Protein AF-A0A316HMF6-F1 (afdb_monomer)

Foldseek 3Di:
DDPDDDDDDDDDPPVDPVVLVCCQLPQLVVLVLVLCVVLLFAEEDEDELCSLVVRLVVVVSNLVSVHAYAYQDPNVQVSNCVSNVDGHQEHDYPDPDDPPHPYYLVPFLDDDDDDRSSPCSPPVNSVVSSVVSNVQSPPPLHDRHYSVVRSVCVVVVPDDRPCSPPDD

Solvent-accessible surface area (backbone atoms only — not comparable to full-atom values): 10213 Å² total; per-residue (Å²): 134,84,78,82,82,84,86,84,84,89,82,84,79,80,81,50,75,61,59,53,57,52,39,15,77,75,50,9,38,58,51,47,48,52,43,29,60,79,53,73,54,49,48,61,45,70,34,43,34,66,53,52,71,75,39,51,67,55,53,54,56,34,59,79,56,69,38,45,58,20,23,36,42,80,68,10,36,64,39,43,21,73,73,72,73,49,66,45,49,38,27,58,45,94,63,81,77,55,94,86,46,76,44,49,63,89,74,50,98,67,87,85,84,87,82,56,33,51,65,45,28,35,82,92,33,37,65,57,47,38,55,50,48,49,50,53,68,66,38,89,89,53,87,87,65,36,64,68,60,50,52,51,35,65,73,66,73,47,79,75,79,86,52,94,71,72,82,128

Structure (mmCIF, N/CA/C/O backbone):
data_AF-A0A316HMF6-F1
#
_entry.id   AF-A0A316HMF6-F1
#
loop_
_atom_site.group_PDB
_atom_site.id
_atom_site.type_symbol
_atom_site.label_atom_id
_atom_site.label_alt_id
_atom_site.label_comp_id
_atom_site.label_asym_id
_atom_site.label_entity_id
_atom_site.label_seq_id
_atom_site.pdbx_PDB_ins_code
_atom_site.Cartn_x
_atom_site.Cartn_y
_atom_site.Cartn_z
_atom_site.occupancy
_atom_site.B_iso_or_equiv
_atom_site.auth_seq_id
_atom_site.auth_comp_id
_atom_site.auth_asym_id
_atom_site.auth_atom_id
_atom_site.pdbx_PDB_model_num
ATOM 1 N N . MET A 1 1 ? 45.214 -13.447 -46.664 1.00 51.44 1 MET A N 1
ATOM 2 C CA . MET A 1 1 ? 44.636 -12.367 -45.834 1.00 51.44 1 MET A CA 1
ATOM 3 C C . MET A 1 1 ? 43.721 -12.997 -44.796 1.00 51.44 1 MET A C 1
ATOM 5 O O . MET A 1 1 ? 42.569 -13.293 -45.087 1.00 51.44 1 MET A O 1
ATOM 9 N N . THR A 1 2 ? 44.258 -13.304 -43.620 1.00 53.94 2 THR A N 1
ATOM 10 C CA . THR A 1 2 ? 43.492 -13.775 -42.459 1.00 53.94 2 THR A CA 1
ATOM 11 C C . THR A 1 2 ? 42.699 -12.596 -41.906 1.00 53.94 2 THR A C 1
ATOM 13 O O . THR A 1 2 ? 43.292 -11.612 -41.483 1.00 53.94 2 THR A O 1
ATOM 16 N N . ARG A 1 3 ? 41.364 -12.649 -41.979 1.00 61.75 3 ARG A N 1
ATOM 17 C CA . ARG A 1 3 ? 40.508 -11.639 -41.341 1.00 61.75 3 ARG A CA 1
ATOM 18 C C . ARG A 1 3 ? 40.719 -11.713 -39.829 1.00 61.75 3 ARG A C 1
ATOM 20 O O . ARG A 1 3 ? 40.496 -12.779 -39.252 1.00 61.75 3 ARG A O 1
ATOM 27 N N . ASP A 1 4 ? 41.122 -10.600 -39.222 1.00 65.94 4 ASP A N 1
ATOM 28 C CA . ASP A 1 4 ? 41.166 -10.444 -37.768 1.00 65.94 4 ASP A CA 1
ATOM 29 C C . ASP A 1 4 ? 39.783 -10.755 -37.194 1.00 65.94 4 ASP A C 1
ATOM 31 O O . ASP A 1 4 ? 38.784 -10.115 -37.528 1.00 65.94 4 ASP A O 1
ATOM 35 N N . LYS A 1 5 ? 39.705 -11.802 -36.371 1.00 68.06 5 LYS A N 1
ATOM 36 C CA . LYS A 1 5 ? 38.462 -12.184 -35.703 1.00 68.06 5 LYS A CA 1
ATOM 37 C C . LYS A 1 5 ? 38.270 -11.256 -34.508 1.00 68.06 5 LYS A C 1
ATOM 39 O O . LYS A 1 5 ? 39.032 -11.332 -33.550 1.00 68.06 5 LYS A O 1
ATOM 44 N N . GLN A 1 6 ? 37.250 -10.404 -34.552 1.00 73.62 6 GLN A N 1
ATOM 45 C CA . GLN A 1 6 ? 36.820 -9.644 -33.381 1.00 73.62 6 GLN A CA 1
ATOM 46 C C . GLN A 1 6 ? 35.939 -10.527 -32.494 1.00 73.62 6 GLN A C 1
ATOM 48 O O . GLN A 1 6 ? 35.012 -11.177 -32.981 1.00 73.62 6 GLN A O 1
ATOM 53 N N . ALA A 1 7 ? 36.244 -10.561 -31.199 1.00 70.44 7 ALA A N 1
ATOM 54 C CA . ALA A 1 7 ? 35.436 -11.245 -30.199 1.00 70.44 7 ALA A CA 1
ATOM 55 C C . ALA A 1 7 ? 34.533 -10.236 -29.477 1.00 70.44 7 ALA A C 1
ATOM 57 O O . ALA A 1 7 ? 34.982 -9.157 -29.097 1.00 70.44 7 ALA A O 1
ATOM 58 N N . VAL A 1 8 ? 33.273 -10.618 -29.262 1.00 73.62 8 VAL A N 1
ATOM 59 C CA . VAL A 1 8 ? 32.302 -9.904 -28.423 1.00 73.62 8 VAL A CA 1
ATOM 60 C C . VAL A 1 8 ? 31.751 -10.910 -27.419 1.00 73.62 8 VAL A C 1
ATOM 62 O O . VAL A 1 8 ? 31.431 -12.037 -27.798 1.00 73.62 8 VAL A O 1
ATOM 65 N N . TYR A 1 9 ? 31.644 -10.517 -26.151 1.00 73.75 9 TYR A N 1
ATOM 66 C CA . TYR A 1 9 ? 30.965 -11.302 -25.122 1.00 73.75 9 TYR A CA 1
ATOM 67 C C . TYR A 1 9 ? 29.785 -10.511 -24.560 1.00 73.75 9 TYR A C 1
ATOM 69 O O . TYR A 1 9 ? 29.835 -9.286 -24.456 1.00 73.75 9 TYR A O 1
ATOM 77 N N . ILE A 1 10 ? 28.712 -11.226 -24.223 1.00 83.94 10 ILE A N 1
ATOM 78 C CA . ILE A 1 10 ? 27.532 -10.663 -23.570 1.00 83.94 10 ILE A CA 1
ATOM 79 C C . ILE A 1 10 ? 27.686 -10.929 -22.077 1.00 83.94 10 ILE A C 1
ATOM 81 O O . ILE A 1 10 ? 27.696 -12.084 -21.650 1.00 83.94 10 ILE A O 1
ATOM 85 N N . LEU A 1 11 ? 27.821 -9.861 -21.295 1.00 82.12 11 LEU A N 1
ATOM 86 C CA . LEU A 1 11 ? 27.841 -9.921 -19.839 1.00 82.12 11 LEU A CA 1
ATOM 87 C C . LEU A 1 11 ? 26.467 -9.514 -19.312 1.00 82.12 11 LEU A C 1
ATOM 89 O O . LEU A 1 11 ? 26.033 -8.382 -19.515 1.00 82.12 11 LEU A O 1
ATOM 93 N N . LEU A 1 12 ? 25.787 -10.437 -18.637 1.00 76.88 12 LEU A N 1
ATOM 94 C CA . LEU A 1 12 ? 24.559 -10.131 -17.912 1.00 76.88 12 LEU A CA 1
ATOM 95 C C . LEU A 1 12 ? 24.931 -9.700 -16.492 1.00 76.88 12 LEU A C 1
ATOM 97 O O . LEU A 1 12 ? 25.223 -10.541 -15.643 1.00 76.88 12 LEU A O 1
ATOM 101 N N . ASP A 1 13 ? 24.937 -8.392 -16.241 1.00 70.31 13 ASP A N 1
ATOM 102 C CA . ASP A 1 13 ? 25.131 -7.850 -14.897 1.00 70.31 13 ASP A CA 1
ATOM 103 C C . ASP A 1 13 ? 23.830 -7.937 -14.093 1.00 70.31 13 ASP A C 1
ATOM 105 O O . ASP A 1 13 ? 22.989 -7.038 -14.087 1.00 70.31 13 ASP A O 1
ATOM 109 N N . ILE A 1 14 ? 23.673 -9.065 -13.410 1.00 67.81 14 ILE A N 1
ATOM 110 C CA . ILE A 1 14 ? 22.576 -9.300 -12.470 1.00 67.81 14 ILE A CA 1
ATOM 111 C C . ILE A 1 14 ? 22.879 -8.764 -11.062 1.00 67.81 14 ILE A C 1
ATOM 113 O O . ILE A 1 14 ? 22.060 -8.944 -10.163 1.00 67.81 14 ILE A O 1
ATOM 117 N N . THR A 1 15 ? 24.049 -8.149 -10.848 1.00 63.06 15 THR A N 1
ATOM 118 C CA . THR A 1 15 ? 24.470 -7.631 -9.535 1.00 63.06 15 THR A CA 1
ATOM 119 C C . THR A 1 15 ? 24.020 -6.194 -9.286 1.00 63.06 15 THR A C 1
ATOM 121 O O . THR A 1 15 ? 24.150 -5.700 -8.171 1.00 63.06 15 THR A O 1
ATOM 124 N N . ASN A 1 16 ? 23.441 -5.531 -10.289 1.00 64.38 16 ASN A N 1
ATOM 125 C CA . ASN A 1 16 ? 22.887 -4.196 -10.128 1.00 64.38 16 ASN A CA 1
ATOM 126 C C . ASN A 1 16 ? 21.625 -4.212 -9.238 1.00 64.38 16 ASN A C 1
ATOM 128 O O . ASN A 1 16 ? 20.623 -4.859 -9.557 1.00 64.38 16 ASN A O 1
ATOM 132 N N . ASP A 1 17 ? 21.643 -3.404 -8.174 1.00 68.38 17 ASP A N 1
ATOM 133 C CA . ASP A 1 17 ? 20.547 -3.194 -7.213 1.00 68.38 17 ASP A CA 1
ATOM 134 C C . ASP A 1 17 ? 19.203 -2.787 -7.851 1.00 68.38 17 ASP A C 1
ATOM 136 O O . ASP A 1 17 ? 18.147 -2.855 -7.210 1.00 68.38 17 ASP A O 1
ATOM 140 N N . HIS A 1 18 ? 19.211 -2.335 -9.107 1.00 72.50 18 HIS A N 1
ATOM 141 C CA . HIS A 1 18 ? 17.994 -2.010 -9.852 1.00 72.50 18 HIS A CA 1
ATOM 142 C C . HIS A 1 18 ? 17.132 -3.246 -10.128 1.00 72.50 18 HIS A C 1
ATOM 144 O O . HIS A 1 18 ? 15.907 -3.164 -10.027 1.00 72.50 18 HIS A O 1
ATOM 150 N N . GLY A 1 19 ? 17.744 -4.407 -10.389 1.00 73.94 19 GLY A N 1
ATOM 151 C CA . GLY A 1 19 ? 17.008 -5.623 -10.747 1.00 73.94 19 GLY A CA 1
ATOM 152 C C . GLY A 1 19 ? 16.029 -6.076 -9.660 1.00 73.94 19 GLY A C 1
ATOM 153 O O . GLY A 1 19 ? 14.921 -6.520 -9.960 1.00 73.94 19 GLY A O 1
ATOM 154 N N . TRP A 1 20 ? 16.390 -5.908 -8.383 1.00 75.50 20 TRP A N 1
ATOM 155 C CA . TRP A 1 20 ? 15.507 -6.253 -7.263 1.00 75.50 20 TRP A CA 1
ATOM 156 C C . TRP A 1 20 ? 14.327 -5.285 -7.115 1.00 75.50 20 TRP A C 1
ATOM 158 O O . TRP A 1 20 ? 13.228 -5.718 -6.760 1.00 75.50 20 TRP A O 1
ATOM 168 N N . ARG A 1 21 ? 14.523 -3.994 -7.416 1.00 76.12 21 ARG A N 1
ATOM 169 C CA . ARG A 1 21 ? 13.446 -2.988 -7.388 1.00 76.12 21 ARG A CA 1
ATOM 170 C C . ARG A 1 21 ? 12.438 -3.233 -8.508 1.00 76.12 21 ARG A C 1
ATOM 172 O O . ARG A 1 21 ? 11.239 -3.289 -8.234 1.00 76.12 21 ARG A O 1
ATOM 179 N N . ASP A 1 22 ? 12.927 -3.497 -9.717 1.00 80.69 22 ASP A N 1
ATOM 180 C CA . ASP A 1 22 ? 12.090 -3.856 -10.866 1.00 80.69 22 ASP A CA 1
ATOM 181 C C . ASP A 1 22 ? 11.325 -5.159 -10.619 1.00 80.69 22 ASP A C 1
ATOM 183 O O . ASP A 1 22 ? 10.123 -5.239 -10.879 1.00 80.69 22 ASP A O 1
ATOM 187 N N . TYR A 1 23 ? 11.989 -6.174 -10.054 1.00 85.44 23 TYR A N 1
ATOM 188 C CA . TYR A 1 23 ? 11.328 -7.421 -9.673 1.00 85.44 23 TYR A CA 1
ATOM 189 C C . TYR A 1 23 ? 10.174 -7.176 -8.693 1.00 85.44 23 TYR A C 1
ATOM 191 O O . TYR A 1 23 ? 9.103 -7.767 -8.854 1.00 85.44 23 TYR A O 1
ATOM 199 N N . SER A 1 24 ? 10.365 -6.295 -7.701 1.00 83.50 24 SER A N 1
ATOM 200 C CA . SER A 1 24 ? 9.335 -5.952 -6.711 1.00 83.50 24 SER A CA 1
ATOM 201 C C . SER A 1 24 ? 8.035 -5.515 -7.377 1.00 83.50 24 SER A C 1
ATOM 203 O O . SER A 1 24 ? 6.982 -6.072 -7.078 1.00 83.50 24 SER A O 1
ATOM 205 N N . ALA A 1 25 ? 8.115 -4.531 -8.275 1.00 83.38 25 ALA A N 1
ATOM 206 C CA . ALA A 1 25 ? 6.949 -3.897 -8.885 1.00 83.38 25 ALA A CA 1
ATOM 207 C C . ALA A 1 25 ? 6.348 -4.718 -10.037 1.00 83.38 25 ALA A C 1
ATOM 209 O O . ALA A 1 25 ? 5.173 -4.562 -10.359 1.00 83.38 25 ALA A O 1
ATOM 210 N N . ARG A 1 26 ? 7.136 -5.602 -10.664 1.00 86.81 26 ARG A N 1
ATOM 211 C CA . ARG A 1 26 ? 6.701 -6.364 -11.846 1.00 86.81 26 ARG A CA 1
ATOM 212 C C . ARG A 1 26 ? 6.253 -7.787 -11.543 1.00 86.81 26 ARG A C 1
ATOM 214 O O . ARG A 1 26 ? 5.411 -8.301 -12.270 1.00 86.81 26 ARG A O 1
ATOM 221 N N . VAL A 1 27 ? 6.819 -8.426 -10.517 1.00 89.00 27 VAL A N 1
ATOM 222 C CA . VAL A 1 27 ? 6.588 -9.850 -10.212 1.00 89.00 27 VAL A CA 1
ATOM 223 C C . VAL A 1 27 ? 6.243 -10.057 -8.739 1.00 89.00 27 VAL A C 1
ATOM 225 O O . VAL A 1 27 ? 5.188 -10.604 -8.430 1.00 89.00 27 VAL A O 1
ATOM 228 N N . GLY A 1 28 ? 7.099 -9.601 -7.818 1.00 88.31 28 GLY A N 1
ATOM 229 C CA . GLY A 1 28 ? 6.951 -9.885 -6.384 1.00 88.31 28 GLY A CA 1
ATOM 230 C C . GLY A 1 28 ? 5.657 -9.339 -5.768 1.00 88.31 28 GLY A C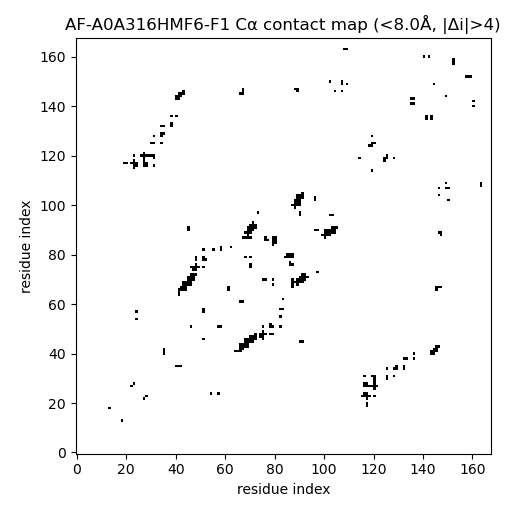 1
ATOM 231 O O . GLY A 1 28 ? 5.091 -9.956 -4.860 1.00 88.31 28 GLY A O 1
ATOM 232 N N . ILE A 1 29 ? 5.164 -8.207 -6.276 1.00 91.25 29 ILE A N 1
ATOM 233 C CA . ILE A 1 29 ? 3.902 -7.605 -5.840 1.00 91.25 29 ILE A CA 1
ATOM 234 C C . ILE A 1 29 ? 2.695 -8.496 -6.126 1.00 91.25 29 ILE A C 1
ATOM 236 O O . ILE A 1 29 ? 1.833 -8.598 -5.264 1.00 91.25 29 ILE A O 1
ATOM 240 N N . TRP A 1 30 ? 2.657 -9.209 -7.254 1.00 92.88 30 TRP A N 1
ATOM 241 C CA . TRP A 1 30 ? 1.512 -10.050 -7.620 1.00 92.88 30 TRP A CA 1
ATOM 242 C C . TRP A 1 30 ? 1.384 -11.261 -6.709 1.00 92.88 30 TRP A C 1
ATOM 244 O O . TRP A 1 30 ? 0.305 -11.526 -6.201 1.00 92.88 30 TRP A O 1
ATOM 254 N N . HIS A 1 31 ? 2.506 -11.899 -6.368 1.00 91.69 31 HIS A N 1
ATOM 255 C CA . HIS A 1 31 ? 2.500 -12.913 -5.317 1.00 91.69 31 HIS A CA 1
ATOM 256 C C . HIS A 1 31 ? 2.009 -12.321 -3.988 1.00 91.69 31 HIS A C 1
ATOM 258 O O . HIS A 1 31 ? 1.204 -12.922 -3.291 1.00 91.69 31 HIS A O 1
ATOM 264 N N . THR A 1 32 ? 2.455 -11.118 -3.622 1.00 92.12 32 THR A N 1
ATOM 265 C CA . THR A 1 32 ? 1.998 -10.483 -2.374 1.00 92.12 32 THR A CA 1
ATOM 266 C C . THR A 1 32 ? 0.487 -10.229 -2.396 1.00 92.12 32 THR A C 1
ATOM 268 O O . THR A 1 32 ? -0.181 -10.541 -1.415 1.00 92.12 32 THR A O 1
ATOM 271 N N . ILE A 1 33 ? -0.048 -9.742 -3.519 1.00 94.25 33 ILE A N 1
ATOM 272 C CA . ILE A 1 33 ? -1.485 -9.554 -3.752 1.00 94.25 33 ILE A CA 1
ATOM 273 C C . ILE A 1 33 ? -2.231 -10.877 -3.584 1.00 94.25 33 ILE A C 1
ATOM 275 O O . ILE A 1 33 ? -3.152 -10.938 -2.778 1.00 94.25 33 ILE A O 1
ATOM 279 N N . ASP A 1 34 ? -1.785 -11.949 -4.241 1.00 93.75 34 ASP A N 1
ATOM 280 C CA . ASP A 1 34 ? -2.437 -13.256 -4.133 1.00 93.75 34 ASP A CA 1
ATOM 281 C C . ASP A 1 34 ? -2.478 -13.740 -2.676 1.00 93.75 34 ASP A C 1
ATOM 283 O O . ASP A 1 34 ? -3.483 -14.278 -2.218 1.00 93.75 34 ASP A O 1
ATOM 287 N N . ALA A 1 35 ? -1.396 -13.563 -1.909 1.00 92.62 35 ALA A N 1
ATOM 288 C CA . ALA A 1 35 ? -1.384 -13.953 -0.497 1.00 92.62 35 ALA A CA 1
ATOM 289 C C . ALA A 1 35 ? -2.338 -13.111 0.365 1.00 92.62 35 ALA A C 1
ATOM 291 O O . ALA A 1 35 ? -2.927 -13.644 1.305 1.00 92.62 35 ALA A O 1
ATOM 292 N N . LEU A 1 36 ? -2.482 -11.818 0.073 1.00 94.19 36 LEU A N 1
ATOM 293 C CA . LEU A 1 36 ? -3.426 -10.942 0.767 1.00 94.19 36 LEU A CA 1
ATOM 294 C C . LEU A 1 36 ? -4.874 -11.315 0.423 1.00 94.19 36 LEU A C 1
ATOM 296 O O . LEU A 1 36 ? -5.686 -11.467 1.335 1.00 94.19 36 LEU A O 1
ATOM 300 N N . ASP A 1 37 ? -5.162 -11.560 -0.857 1.00 95.25 37 ASP A N 1
ATOM 301 C CA . ASP A 1 37 ? -6.487 -11.936 -1.361 1.00 95.25 37 ASP A CA 1
ATOM 302 C C . ASP A 1 37 ? -6.976 -13.250 -0.745 1.00 95.25 37 ASP A C 1
ATOM 304 O O . ASP A 1 37 ? -8.106 -13.320 -0.261 1.00 95.25 37 ASP A O 1
ATOM 308 N N . HIS A 1 38 ? -6.112 -14.271 -0.666 1.00 94.25 38 HIS A N 1
ATOM 309 C CA . HIS A 1 38 ? -6.447 -15.544 -0.014 1.00 94.25 38 HIS A CA 1
ATO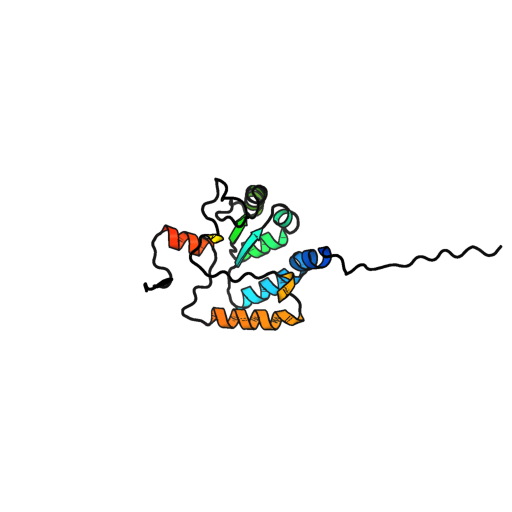M 310 C C . HIS A 1 38 ? -6.872 -15.391 1.454 1.00 94.25 38 HIS A C 1
ATOM 312 O O . HIS A 1 38 ? -7.550 -16.270 1.981 1.00 94.25 38 HIS A O 1
ATOM 318 N N . ASN A 1 39 ? -6.462 -14.306 2.116 1.00 92.19 39 ASN A N 1
ATOM 319 C CA . ASN A 1 39 ? -6.762 -14.034 3.520 1.00 92.19 39 ASN A CA 1
ATOM 320 C C . ASN A 1 39 ? -7.729 -12.850 3.708 1.00 92.19 39 ASN A C 1
ATOM 322 O O . ASN A 1 39 ? -7.985 -12.462 4.844 1.00 92.19 39 ASN A O 1
ATOM 326 N N . GLY A 1 40 ? -8.255 -12.261 2.626 1.00 91.81 40 GLY A N 1
ATOM 327 C CA . GLY A 1 40 ? -9.170 -11.116 2.687 1.00 91.81 40 GLY A CA 1
ATOM 328 C C . GLY A 1 40 ? -8.557 -9.837 3.271 1.00 91.81 40 GLY A C 1
ATOM 329 O O . GLY A 1 40 ? -9.281 -9.010 3.823 1.00 91.81 40 GLY A O 1
ATOM 330 N N . ILE A 1 41 ? -7.234 -9.668 3.189 1.00 94.31 41 ILE A N 1
ATOM 331 C CA . ILE A 1 41 ? -6.525 -8.552 3.828 1.00 94.31 41 ILE A CA 1
ATOM 332 C C . ILE A 1 41 ? -6.406 -7.373 2.856 1.00 94.31 41 ILE A C 1
ATOM 334 O O . ILE A 1 41 ? -5.804 -7.484 1.787 1.00 94.31 41 ILE A O 1
ATOM 338 N N . ARG A 1 42 ? -6.918 -6.206 3.259 1.00 95.44 42 ARG A N 1
ATOM 339 C CA . ARG A 1 42 ? -6.679 -4.929 2.567 1.00 95.44 42 ARG A CA 1
ATOM 340 C C . ARG A 1 42 ? -5.339 -4.335 2.995 1.00 95.44 42 ARG A C 1
ATOM 342 O O . ARG A 1 42 ? -4.968 -4.426 4.162 1.00 95.44 42 ARG A O 1
ATOM 349 N N . ALA A 1 43 ? -4.625 -3.708 2.061 1.00 95.56 43 ALA A N 1
ATOM 350 C CA . ALA A 1 43 ? -3.317 -3.113 2.321 1.00 95.56 43 ALA A CA 1
ATOM 351 C C . ALA A 1 43 ? -3.330 -1.583 2.220 1.00 95.56 43 ALA A C 1
ATOM 353 O O . ALA A 1 43 ? -4.181 -0.977 1.566 1.00 95.56 43 ALA A O 1
ATOM 354 N N . SER A 1 44 ? -2.322 -0.977 2.842 1.00 96.56 44 SER A N 1
ATOM 355 C CA . SER A 1 44 ? -1.980 0.436 2.706 1.00 96.56 44 SER A CA 1
ATOM 356 C C . SER A 1 44 ? -0.608 0.556 2.062 1.00 96.56 44 SER A C 1
ATOM 358 O O . SER A 1 44 ? 0.353 -0.059 2.530 1.00 96.56 44 SER A O 1
ATOM 360 N N . VAL A 1 45 ? -0.514 1.318 0.976 1.00 95.44 45 VAL A N 1
ATOM 361 C CA . VAL A 1 45 ? 0.656 1.331 0.100 1.00 95.44 45 VAL A CA 1
ATOM 362 C C . VAL A 1 45 ? 1.203 2.752 -0.019 1.00 95.44 45 VAL A C 1
ATOM 364 O O . VAL A 1 45 ? 0.570 3.601 -0.649 1.00 95.44 45 VAL A O 1
ATOM 367 N N . PRO A 1 46 ? 2.388 3.031 0.551 1.00 94.88 46 PRO A N 1
ATOM 368 C CA . PRO A 1 46 ? 3.103 4.259 0.252 1.00 94.88 46 PRO A CA 1
ATOM 369 C C . PRO A 1 46 ? 3.664 4.216 -1.166 1.00 94.88 46 PRO A C 1
ATOM 371 O O . PRO A 1 46 ? 4.332 3.252 -1.551 1.00 94.88 46 PRO A O 1
ATOM 374 N N . VAL A 1 47 ? 3.396 5.266 -1.939 1.00 93.88 47 VAL A N 1
ATOM 375 C CA . VAL A 1 47 ? 3.835 5.385 -3.330 1.00 93.88 47 VAL A CA 1
ATOM 376 C C . VAL A 1 47 ? 4.475 6.743 -3.602 1.00 93.88 47 VAL A C 1
ATOM 378 O O . VAL A 1 47 ? 4.069 7.778 -3.072 1.00 93.88 47 VAL A O 1
ATOM 381 N N . THR A 1 48 ? 5.481 6.717 -4.473 1.00 93.94 48 THR A N 1
ATOM 382 C CA . THR A 1 48 ? 6.068 7.903 -5.102 1.00 93.94 48 THR A CA 1
ATOM 383 C C . THR A 1 48 ? 5.294 8.250 -6.371 1.00 93.94 48 THR A C 1
ATOM 385 O O . THR A 1 48 ? 4.615 7.389 -6.942 1.00 93.94 48 THR A O 1
ATOM 388 N N . ARG A 1 49 ? 5.452 9.474 -6.891 1.00 95.75 49 ARG A N 1
ATOM 389 C CA . ARG A 1 49 ? 4.885 9.851 -8.197 1.00 95.75 49 ARG A CA 1
ATOM 390 C C . ARG A 1 49 ? 5.344 8.888 -9.290 1.00 95.75 49 ARG A C 1
ATOM 392 O O . ARG A 1 49 ? 4.536 8.433 -10.093 1.00 95.75 49 ARG A O 1
ATOM 399 N N . ALA A 1 50 ? 6.638 8.561 -9.300 1.00 93.44 50 ALA A N 1
ATOM 400 C CA . ALA A 1 50 ? 7.215 7.667 -10.298 1.00 93.44 50 ALA A CA 1
ATOM 401 C C . ALA A 1 50 ? 6.571 6.274 -10.259 1.00 93.44 50 ALA A C 1
ATOM 403 O O . ALA A 1 50 ? 6.266 5.723 -11.310 1.00 93.44 50 ALA A O 1
ATOM 404 N N . ALA A 1 51 ? 6.308 5.724 -9.069 1.00 91.38 51 ALA A N 1
ATOM 405 C CA . ALA A 1 51 ? 5.658 4.423 -8.948 1.00 91.38 51 ALA A CA 1
ATOM 406 C C . ALA A 1 51 ? 4.225 4.439 -9.505 1.00 91.38 51 ALA A C 1
ATOM 408 O O . ALA A 1 51 ? 3.846 3.519 -10.229 1.00 91.38 51 ALA A O 1
ATOM 409 N N . VAL A 1 52 ? 3.460 5.497 -9.214 1.00 94.81 52 VAL A N 1
ATOM 410 C CA . VAL A 1 52 ? 2.093 5.679 -9.733 1.00 94.81 52 VAL A CA 1
ATOM 411 C C . VAL A 1 52 ? 2.092 5.756 -11.262 1.00 94.81 52 VAL A C 1
ATOM 413 O O . VAL A 1 52 ? 1.292 5.092 -11.916 1.00 94.81 52 VAL A O 1
ATOM 416 N N . GLU A 1 53 ? 3.014 6.526 -11.844 1.00 94.56 53 GLU A N 1
ATOM 417 C CA . GLU A 1 53 ? 3.088 6.735 -13.295 1.00 94.56 53 GLU A CA 1
ATOM 418 C C . GLU A 1 53 ? 3.645 5.521 -14.057 1.00 94.56 53 GLU A C 1
ATOM 420 O O . GLU A 1 53 ? 3.198 5.227 -15.164 1.00 94.56 53 GLU A O 1
ATOM 425 N N . GLN A 1 54 ? 4.623 4.811 -13.487 1.00 93.19 54 GLN A N 1
ATOM 426 C CA . GLN A 1 54 ? 5.289 3.683 -14.151 1.00 93.19 54 GLN A CA 1
ATOM 427 C C . GLN A 1 54 ? 4.516 2.367 -14.028 1.00 93.19 54 GLN A C 1
ATOM 429 O O . GLN A 1 54 ? 4.674 1.486 -14.878 1.00 93.19 54 GLN A O 1
ATOM 434 N N . TYR A 1 55 ? 3.697 2.215 -12.984 1.00 92.75 55 TYR A N 1
ATOM 435 C CA . TYR A 1 55 ? 2.986 0.971 -12.687 1.00 92.75 55 TYR A CA 1
ATOM 436 C C . TYR A 1 55 ? 1.468 1.190 -12.513 1.00 92.75 55 TYR A C 1
ATOM 438 O O . TYR A 1 55 ? 0.913 0.809 -11.480 1.00 92.75 55 TYR A O 1
ATOM 446 N N . PRO A 1 56 ? 0.747 1.739 -13.512 1.00 93.69 56 PRO A N 1
ATOM 447 C CA . PRO A 1 56 ? -0.697 1.997 -13.412 1.00 93.69 56 PRO A CA 1
ATOM 448 C C . PRO A 1 56 ? -1.534 0.729 -13.166 1.00 93.69 56 PRO A C 1
ATOM 450 O O . PRO A 1 56 ? -2.602 0.779 -12.552 1.00 93.69 56 PRO A O 1
ATOM 453 N N . GLN A 1 57 ? -1.037 -0.436 -13.587 1.00 93.94 57 GLN A N 1
ATOM 454 C CA . GLN A 1 57 ? -1.647 -1.732 -13.293 1.00 93.94 57 GLN A CA 1
ATOM 455 C C . GLN A 1 57 ? -1.684 -2.047 -11.791 1.00 93.94 57 GLN A C 1
ATOM 457 O O . GLN A 1 57 ? -2.613 -2.713 -11.339 1.00 93.94 57 GLN A O 1
ATOM 462 N N . LEU A 1 58 ? -0.712 -1.558 -11.010 1.00 93.31 58 LEU A N 1
ATOM 463 C CA . LEU A 1 58 ? -0.714 -1.714 -9.556 1.00 93.31 58 LEU A CA 1
ATOM 464 C C . LEU A 1 58 ? -1.806 -0.851 -8.928 1.00 93.31 58 LEU A C 1
ATOM 466 O O . LEU A 1 58 ? -2.528 -1.334 -8.061 1.00 93.31 58 LEU A O 1
ATOM 470 N N . ILE A 1 59 ? -1.959 0.386 -9.409 1.00 95.31 59 ILE A N 1
ATOM 471 C CA . ILE A 1 59 ? -3.034 1.277 -8.964 1.00 95.31 59 ILE A CA 1
ATOM 472 C C . ILE A 1 59 ? -4.388 0.629 -9.243 1.00 95.31 59 ILE A C 1
ATOM 474 O O . ILE A 1 59 ? -5.181 0.437 -8.331 1.00 95.31 59 ILE A O 1
ATOM 478 N N . THR A 1 60 ? -4.596 0.153 -10.471 1.00 96.12 60 THR A N 1
ATOM 479 C CA . THR A 1 60 ? -5.829 -0.552 -10.859 1.00 96.12 60 THR A CA 1
ATOM 480 C C . THR A 1 60 ? -6.100 -1.769 -9.965 1.00 96.12 60 THR A C 1
ATOM 482 O O . THR A 1 60 ? -7.232 -1.997 -9.539 1.00 96.12 60 THR A O 1
ATOM 485 N N . ALA A 1 61 ? -5.066 -2.554 -9.650 1.00 95.94 61 ALA A N 1
ATOM 486 C CA . ALA A 1 61 ? -5.200 -3.730 -8.798 1.00 95.94 61 ALA A CA 1
ATOM 487 C C . ALA A 1 61 ? -5.536 -3.382 -7.339 1.00 95.94 61 ALA A C 1
ATOM 489 O O . ALA A 1 61 ? -6.319 -4.107 -6.720 1.00 95.94 61 ALA A O 1
ATOM 490 N N . GLY A 1 62 ? -4.958 -2.308 -6.797 1.00 96.06 62 GLY A N 1
ATOM 491 C CA . GLY A 1 62 ? -5.259 -1.840 -5.445 1.00 96.06 62 GLY A CA 1
ATOM 492 C C . GLY A 1 62 ? -6.644 -1.200 -5.340 1.00 96.06 62 GLY A C 1
ATOM 493 O O . GLY A 1 62 ? -7.371 -1.511 -4.399 1.00 96.06 62 GLY A O 1
ATOM 494 N N . GLU A 1 63 ? -7.061 -0.412 -6.337 1.00 96.50 63 GLU A N 1
ATOM 495 C CA . GLU A 1 63 ? -8.417 0.157 -6.422 1.00 96.50 63 GLU A CA 1
ATOM 496 C C . GLU A 1 63 ? -9.482 -0.945 -6.434 1.00 96.50 63 GLU A C 1
ATOM 498 O O . GLU A 1 63 ? -10.426 -0.913 -5.650 1.00 96.50 63 GLU A O 1
ATOM 503 N N . ALA A 1 64 ? -9.277 -2.005 -7.226 1.00 96.81 64 ALA A N 1
ATOM 504 C CA . ALA A 1 64 ? -10.170 -3.167 -7.249 1.00 96.81 64 ALA A CA 1
ATOM 505 C C . ALA A 1 64 ? -10.297 -3.888 -5.888 1.00 96.81 64 ALA A C 1
ATOM 507 O O . ALA A 1 64 ? -11.201 -4.703 -5.704 1.00 96.81 64 ALA A O 1
ATOM 508 N N . ARG A 1 65 ? -9.389 -3.611 -4.944 1.00 96.56 65 ARG A N 1
ATOM 509 C CA . ARG A 1 65 ? -9.318 -4.213 -3.604 1.00 96.56 65 ARG A CA 1
ATOM 510 C C . ARG A 1 65 ? -9.578 -3.208 -2.483 1.00 96.56 65 ARG A C 1
ATOM 512 O O . ARG A 1 65 ? -9.423 -3.565 -1.314 1.00 96.56 65 ARG A O 1
ATOM 519 N N . ASN A 1 66 ? -9.958 -1.970 -2.807 1.00 95.50 66 ASN A N 1
ATOM 520 C CA . ASN A 1 66 ? -10.116 -0.878 -1.842 1.00 95.50 66 ASN A CA 1
ATOM 521 C C . ASN A 1 66 ? -8.866 -0.686 -0.962 1.00 95.50 66 ASN A C 1
ATOM 523 O O . ASN A 1 66 ? -8.959 -0.552 0.265 1.00 95.50 66 ASN A O 1
ATOM 527 N N . TRP A 1 67 ? -7.680 -0.770 -1.564 1.00 96.81 67 TRP A N 1
ATOM 528 C CA . TRP A 1 67 ? -6.432 -0.442 -0.880 1.00 96.81 67 TRP A CA 1
ATOM 529 C C . TRP A 1 67 ? -6.324 1.058 -0.627 1.00 96.81 67 TRP A C 1
ATOM 531 O O . TRP A 1 67 ? -6.965 1.866 -1.290 1.00 96.81 67 TRP A O 1
ATOM 541 N N . VAL A 1 68 ? -5.492 1.420 0.343 1.00 97.19 68 VAL A N 1
ATOM 542 C CA . VAL A 1 68 ? -5.235 2.820 0.691 1.00 97.19 68 VAL A CA 1
ATO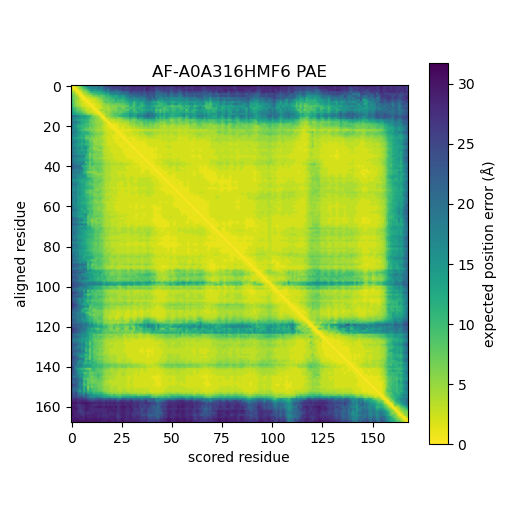M 543 C C . VAL A 1 68 ? -3.906 3.261 0.104 1.00 97.19 68 VAL A C 1
ATOM 545 O O . VAL A 1 68 ? -2.889 2.597 0.311 1.00 97.19 68 VAL A O 1
ATOM 548 N N . TRP A 1 69 ? -3.895 4.403 -0.577 1.00 97.00 69 TRP A N 1
ATOM 549 C CA . TRP A 1 69 ? -2.685 5.003 -1.133 1.00 97.00 69 TRP A CA 1
ATOM 550 C C . TRP A 1 69 ? -2.163 6.106 -0.218 1.00 97.00 69 TRP A C 1
ATOM 552 O O . TRP A 1 69 ? -2.885 7.041 0.122 1.00 97.00 69 TRP A O 1
ATOM 562 N N . LEU A 1 70 ? -0.890 6.007 0.157 1.00 96.19 70 LEU A N 1
ATOM 563 C CA . LEU A 1 70 ? -0.200 7.020 0.951 1.00 96.19 70 LEU A CA 1
ATOM 564 C C . LEU A 1 70 ? 0.802 7.757 0.071 1.00 96.19 70 LEU A C 1
ATOM 566 O O . LEU A 1 70 ? 1.554 7.132 -0.682 1.00 96.19 70 LEU A O 1
ATOM 570 N N . ALA A 1 71 ? 0.869 9.077 0.207 1.00 96.00 71 ALA A N 1
ATOM 571 C CA . ALA A 1 71 ? 1.937 9.839 -0.424 1.00 96.00 71 ALA A CA 1
ATOM 572 C C . ALA A 1 71 ? 3.235 9.668 0.383 1.00 96.00 71 ALA A C 1
ATOM 574 O O . ALA A 1 71 ? 3.244 9.867 1.600 1.00 96.00 71 ALA A O 1
ATOM 575 N N . SER A 1 72 ? 4.334 9.296 -0.280 1.00 93.81 72 SER A N 1
ATOM 576 C CA . SER A 1 72 ? 5.672 9.268 0.342 1.00 93.81 72 SER A CA 1
ATOM 577 C C . SER A 1 72 ? 6.526 10.499 0.015 1.00 93.81 72 SER A C 1
ATOM 579 O O . SER A 1 72 ? 7.570 10.714 0.625 1.00 93.81 72 SER A O 1
ATOM 581 N N . GLU A 1 73 ? 6.099 11.279 -0.975 1.00 94.12 73 GLU A N 1
ATOM 582 C CA . GLU A 1 73 ? 6.704 12.531 -1.438 1.00 94.12 73 GLU A CA 1
ATOM 583 C C . GLU A 1 73 ? 5.587 13.484 -1.890 1.00 94.12 73 GLU A C 1
ATOM 585 O O . GLU A 1 73 ? 4.478 13.038 -2.202 1.00 94.12 73 GLU A O 1
ATOM 590 N N . ILE A 1 74 ? 5.841 14.794 -1.913 1.00 92.06 74 ILE A N 1
ATOM 591 C CA . ILE A 1 74 ? 4.784 15.786 -2.170 1.00 92.06 74 ILE A CA 1
ATOM 592 C C . ILE A 1 74 ? 4.202 15.646 -3.583 1.00 92.06 74 ILE A C 1
ATOM 594 O O . ILE A 1 74 ? 2.998 15.789 -3.795 1.00 92.06 74 ILE A O 1
ATOM 598 N N . GLU A 1 75 ? 5.045 15.282 -4.544 1.00 93.25 75 GLU A N 1
ATOM 599 C CA . GLU A 1 75 ? 4.679 15.071 -5.938 1.00 93.25 75 GLU A CA 1
ATOM 600 C C . GLU A 1 75 ? 3.733 13.875 -6.115 1.00 93.25 75 GLU A C 1
ATOM 602 O O . GLU A 1 75 ? 2.971 13.834 -7.088 1.00 93.25 75 GLU A O 1
ATOM 607 N N . ALA A 1 76 ? 3.745 12.919 -5.179 1.00 94.75 76 ALA A N 1
ATOM 608 C CA . ALA A 1 76 ? 2.857 11.764 -5.215 1.00 94.75 76 ALA A CA 1
ATOM 609 C C . ALA A 1 76 ? 1.394 12.146 -4.968 1.00 94.75 76 ALA A C 1
ATOM 611 O O . ALA A 1 76 ? 0.517 11.480 -5.506 1.00 94.75 76 ALA A O 1
ATOM 612 N N . VAL A 1 77 ? 1.114 13.229 -4.231 1.00 94.56 77 VAL A N 1
ATOM 613 C CA . VAL A 1 77 ? -0.260 13.657 -3.903 1.00 94.56 77 VAL A CA 1
ATOM 614 C C . VAL A 1 77 ? -1.082 13.866 -5.173 1.00 94.56 77 VAL A C 1
ATOM 616 O O . VAL A 1 77 ? -2.094 13.201 -5.380 1.00 94.56 77 VAL A O 1
ATOM 619 N N . GLY A 1 78 ? -0.595 14.722 -6.075 1.00 94.75 78 GLY A N 1
ATOM 620 C CA . GLY A 1 78 ? -1.282 14.977 -7.342 1.00 94.75 78 GLY A CA 1
ATOM 621 C C . GLY A 1 78 ? -1.222 13.789 -8.305 1.00 94.75 78 GLY A C 1
ATOM 622 O O . GLY A 1 78 ? -2.076 13.662 -9.178 1.00 94.75 78 GLY A O 1
ATOM 623 N N . ALA A 1 79 ? -0.214 12.922 -8.186 1.00 96.31 79 ALA A N 1
ATOM 624 C CA . ALA A 1 79 ? -0.122 11.716 -9.004 1.00 96.31 79 ALA A CA 1
ATOM 625 C C . ALA A 1 79 ? -1.211 10.704 -8.636 1.00 96.31 79 ALA A C 1
ATOM 627 O O . ALA A 1 79 ? -1.888 10.197 -9.527 1.00 96.31 79 ALA A O 1
ATOM 628 N N . ILE A 1 80 ? -1.395 10.464 -7.335 1.00 96.38 80 ILE A N 1
ATOM 629 C CA . ILE A 1 80 ? -2.449 9.606 -6.791 1.00 96.38 80 ILE A CA 1
ATOM 630 C C . ILE A 1 80 ? -3.810 10.174 -7.185 1.00 96.38 80 ILE A C 1
ATOM 632 O O . ILE A 1 80 ? -4.573 9.466 -7.827 1.00 96.38 80 ILE A O 1
ATOM 636 N N . GLU A 1 81 ? -4.064 11.463 -6.935 1.00 96.12 81 GLU A N 1
ATOM 637 C CA . GLU A 1 81 ? -5.344 12.100 -7.278 1.00 96.12 81 GLU A CA 1
ATOM 638 C C . GLU A 1 81 ? -5.709 11.937 -8.761 1.00 96.12 81 GLU A C 1
ATOM 640 O O . GLU A 1 81 ? -6.847 11.614 -9.093 1.00 96.12 81 GLU A O 1
ATOM 645 N N . ARG A 1 82 ? -4.739 12.085 -9.673 1.00 96.69 82 ARG A N 1
ATOM 646 C CA . ARG A 1 82 ? -4.971 11.855 -11.108 1.00 96.69 82 ARG A CA 1
ATOM 647 C C . ARG A 1 82 ? -5.248 10.392 -11.455 1.00 96.69 82 ARG A C 1
ATOM 649 O O . ARG A 1 82 ? -5.934 10.141 -12.441 1.00 96.69 82 ARG A O 1
ATOM 656 N N . ALA A 1 83 ? -4.671 9.449 -10.715 1.00 96.12 83 ALA A N 1
ATOM 657 C CA . ALA A 1 83 ? -4.764 8.023 -11.013 1.00 96.12 83 ALA A CA 1
ATOM 658 C C . ALA A 1 83 ? -6.005 7.359 -10.395 1.00 96.12 83 ALA A C 1
ATOM 660 O O . ALA A 1 83 ? -6.579 6.468 -11.017 1.00 96.12 83 ALA A O 1
ATOM 661 N N . THR A 1 84 ? -6.418 7.788 -9.200 1.00 95.69 84 THR A N 1
ATOM 662 C CA . THR A 1 84 ? -7.536 7.207 -8.432 1.00 95.69 84 THR A CA 1
ATOM 663 C C . THR A 1 84 ? -8.788 8.087 -8.453 1.00 95.69 84 THR A C 1
ATOM 665 O O . THR A 1 84 ? -9.883 7.623 -8.154 1.00 95.69 84 THR A O 1
ATOM 668 N N . GLY A 1 85 ? -8.652 9.368 -8.813 1.00 95.06 85 GLY A N 1
ATOM 669 C CA . GLY A 1 85 ? -9.728 10.361 -8.762 1.00 95.06 85 GLY A CA 1
ATOM 670 C C . GLY A 1 85 ? -9.927 11.003 -7.385 1.00 95.06 85 GLY A C 1
ATOM 671 O O . GLY A 1 85 ? -10.747 11.911 -7.259 1.00 95.06 85 GLY A O 1
ATOM 672 N N . THR A 1 86 ? -9.191 10.566 -6.360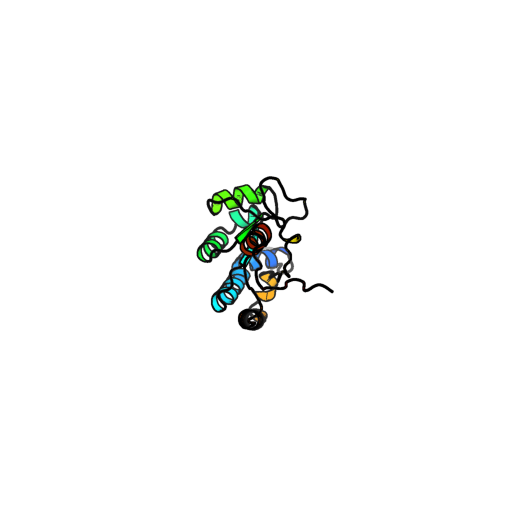 1.00 93.00 86 THR A N 1
ATOM 673 C CA . THR A 1 86 ? -9.260 11.105 -4.995 1.00 93.00 86 THR A CA 1
ATOM 674 C C . THR A 1 86 ? -7.859 11.379 -4.448 1.00 93.00 86 THR A C 1
ATOM 676 O O . THR A 1 86 ? -6.956 10.556 -4.618 1.00 93.00 86 THR A O 1
ATOM 679 N N . PRO A 1 87 ? -7.624 12.529 -3.790 1.00 93.50 87 PRO A N 1
ATOM 680 C CA . PRO A 1 87 ? -6.335 12.784 -3.169 1.00 93.50 87 PRO A CA 1
ATOM 681 C C . PRO A 1 87 ? -6.110 11.827 -1.987 1.00 93.50 87 PRO A C 1
ATOM 683 O O . PRO A 1 87 ? -7.061 11.483 -1.278 1.00 93.50 87 PRO A O 1
ATOM 686 N N . PRO A 1 88 ? -4.856 11.410 -1.737 1.00 95.50 88 PRO A N 1
ATOM 687 C CA . PRO A 1 88 ? -4.537 10.598 -0.572 1.00 95.50 88 PRO A CA 1
ATOM 688 C C . PRO A 1 88 ? -4.789 11.391 0.713 1.00 95.50 88 PRO A C 1
ATOM 690 O O . PRO A 1 88 ? -4.609 12.609 0.751 1.00 95.50 88 PRO A O 1
ATOM 693 N N . ARG A 1 89 ? -5.156 10.692 1.789 1.00 94.50 89 ARG A N 1
ATOM 694 C CA . ARG A 1 89 ? -5.325 11.294 3.122 1.00 94.50 89 ARG A CA 1
ATOM 695 C C . ARG A 1 89 ? -4.056 11.209 3.958 1.00 94.50 89 ARG A C 1
ATOM 697 O O . ARG A 1 89 ? -3.762 12.135 4.709 1.00 94.50 89 ARG A O 1
ATOM 704 N N . GLY A 1 90 ? -3.321 10.107 3.851 1.00 93.75 90 GLY A N 1
ATOM 705 C CA . GLY A 1 90 ? -2.177 9.829 4.711 1.00 93.75 90 GLY A CA 1
ATOM 706 C C . GLY A 1 90 ? -0.815 10.082 4.066 1.00 93.75 90 GLY A C 1
ATOM 707 O O . GLY A 1 90 ? -0.629 9.989 2.847 1.00 93.75 90 GLY A O 1
ATOM 708 N N . TRP A 1 91 ? 0.156 10.359 4.930 1.00 95.75 91 TRP A N 1
ATOM 709 C CA . TRP A 1 91 ? 1.560 10.586 4.606 1.00 95.75 91 TRP A CA 1
ATOM 710 C C . TRP A 1 91 ? 2.449 9.455 5.133 1.00 95.75 91 TRP A C 1
ATOM 712 O O . TRP A 1 91 ? 2.229 8.931 6.225 1.00 95.75 91 TRP A O 1
ATOM 722 N N . CYS A 1 92 ? 3.468 9.090 4.357 1.00 93.94 92 CYS A N 1
ATOM 723 C CA . CYS A 1 92 ? 4.507 8.129 4.731 1.00 93.94 92 CYS A CA 1
ATOM 724 C C . CYS A 1 92 ? 5.872 8.574 4.170 1.00 93.94 92 CYS A C 1
ATOM 726 O O . CYS A 1 92 ? 6.560 7.822 3.471 1.00 93.94 92 CYS A O 1
ATOM 728 N N . GLY A 1 93 ? 6.238 9.831 4.415 1.00 87.81 93 GLY A N 1
ATOM 729 C CA . GLY A 1 93 ? 7.532 10.405 4.042 1.00 87.81 93 GLY A CA 1
ATOM 730 C C . GLY A 1 93 ? 8.385 10.749 5.264 1.00 87.81 93 GLY A C 1
ATOM 731 O O . GLY A 1 93 ? 7.925 10.696 6.397 1.00 87.81 93 GLY A O 1
ATOM 732 N N . GLN A 1 94 ? 9.651 11.109 5.041 1.00 83.88 94 GLN A N 1
ATOM 733 C CA . GLN A 1 94 ? 10.560 11.518 6.128 1.00 83.88 94 GLN A CA 1
ATOM 734 C C . GLN A 1 94 ? 10.377 12.982 6.553 1.00 83.88 94 GLN A C 1
ATOM 736 O O . GLN A 1 94 ? 10.826 13.383 7.624 1.00 83.88 94 GLN A O 1
ATOM 741 N N . SER A 1 95 ? 9.774 13.796 5.688 1.00 85.38 95 SER A N 1
ATOM 742 C CA . SER A 1 95 ? 9.473 15.198 5.968 1.00 85.38 95 SER A CA 1
ATOM 743 C C . SER A 1 95 ? 8.195 15.326 6.801 1.00 85.38 95 SER A C 1
ATOM 745 O O . SER A 1 95 ? 7.372 14.410 6.768 1.00 85.38 95 SER A O 1
ATOM 747 N N . PRO A 1 96 ? 7.989 16.457 7.504 1.00 86.56 96 PRO A N 1
ATOM 748 C CA . PRO A 1 96 ? 6.716 16.738 8.157 1.00 86.56 96 PRO A CA 1
ATOM 749 C C . PRO A 1 96 ? 5.546 16.611 7.181 1.00 86.56 96 PRO A C 1
ATOM 751 O O . PRO A 1 96 ? 5.693 16.931 5.999 1.00 86.56 96 PRO A O 1
ATOM 754 N N . VAL A 1 97 ? 4.394 16.184 7.699 1.00 89.25 97 VAL A N 1
ATOM 755 C CA . VAL A 1 97 ? 3.165 16.015 6.918 1.00 89.25 97 VAL A CA 1
ATOM 756 C C . VAL A 1 97 ? 2.831 17.313 6.171 1.00 89.25 97 VAL A C 1
ATOM 758 O O . VAL A 1 97 ? 2.627 18.351 6.808 1.00 89.25 97 VAL A O 1
ATOM 761 N N . PRO A 1 98 ? 2.770 17.289 4.829 1.00 87.19 98 PRO A N 1
ATOM 762 C CA . PRO A 1 98 ? 2.364 18.450 4.053 1.00 87.19 98 PRO A CA 1
ATOM 763 C C . PRO A 1 98 ? 0.880 18.777 4.250 1.00 87.19 98 PRO A C 1
ATOM 765 O O . PRO A 1 98 ? 0.043 17.881 4.299 1.00 87.19 98 PRO A O 1
ATOM 768 N N . SER A 1 99 ? 0.541 20.067 4.262 1.00 72.31 99 SER A N 1
ATOM 769 C CA . SER A 1 99 ? -0.843 20.561 4.174 1.00 72.31 99 SER A CA 1
ATOM 770 C C . SER A 1 99 ? -1.329 20.386 2.726 1.00 72.31 99 SER A C 1
ATOM 772 O O . SER A 1 99 ? -1.029 21.237 1.887 1.00 72.31 99 SER A O 1
ATOM 774 N N . PRO A 1 100 ? -1.862 19.201 2.365 1.00 80.88 100 PRO A N 1
ATOM 775 C CA . PRO A 1 100 ? -3.288 18.901 2.559 1.00 80.88 100 PRO A CA 1
ATOM 776 C C . PRO A 1 100 ? -3.593 17.539 3.219 1.00 80.88 100 PRO A C 1
ATOM 778 O O . PRO A 1 100 ? -4.751 17.125 3.263 1.00 80.88 100 PRO A O 1
ATOM 781 N N . LEU A 1 101 ? -2.579 16.812 3.689 1.00 90.25 101 LEU A N 1
ATOM 782 C CA . LEU A 1 101 ? -2.743 15.463 4.230 1.00 90.25 101 LEU A CA 1
ATOM 783 C C . LEU A 1 101 ? -3.207 15.505 5.691 1.00 90.25 101 LEU A C 1
ATOM 785 O O . LEU A 1 101 ? -2.880 16.416 6.448 1.00 90.25 101 LEU A O 1
ATOM 789 N N . THR A 1 102 ? -4.007 14.515 6.076 1.00 88.38 102 THR A N 1
ATOM 790 C CA . THR A 1 102 ? -4.715 14.465 7.361 1.00 88.38 102 THR A CA 1
ATOM 791 C C . THR A 1 102 ? -3.872 13.831 8.469 1.00 88.38 102 THR A C 1
ATOM 793 O O . THR A 1 102 ? -3.997 14.231 9.623 1.00 88.38 102 THR A O 1
ATOM 796 N N . TYR A 1 103 ? -3.027 12.843 8.153 1.00 91.81 103 TYR A N 1
ATOM 797 C CA . TYR A 1 103 ? -2.262 12.112 9.168 1.00 91.81 103 TYR A CA 1
ATOM 798 C C . TYR A 1 103 ? -0.913 11.592 8.655 1.00 91.81 103 TYR A C 1
ATOM 800 O O . TYR A 1 103 ? -0.731 11.349 7.461 1.00 91.81 103 TYR A O 1
ATOM 808 N N . ASP A 1 104 ? 0.018 11.384 9.588 1.00 91.69 104 ASP A N 1
ATOM 809 C CA . ASP A 1 104 ? 1.240 10.605 9.374 1.00 91.69 104 ASP A CA 1
ATOM 810 C C . ASP A 1 104 ? 0.997 9.157 9.802 1.00 91.69 104 ASP A C 1
ATOM 812 O O . ASP A 1 104 ? 0.526 8.909 10.916 1.00 91.69 104 ASP A O 1
ATOM 816 N N . VAL A 1 105 ? 1.342 8.190 8.951 1.00 91.31 105 VAL A N 1
ATOM 817 C CA . VAL A 1 105 ? 1.249 6.767 9.306 1.00 91.31 105 VAL A CA 1
ATOM 818 C C . VAL A 1 105 ? 2.109 6.418 10.530 1.00 91.31 105 VAL A C 1
ATOM 820 O O . VAL A 1 105 ? 1.756 5.517 11.288 1.00 91.31 105 VAL A O 1
ATOM 823 N N . GLY A 1 106 ? 3.210 7.142 10.755 1.00 87.38 106 GLY A N 1
ATOM 824 C CA . GLY A 1 106 ? 4.090 6.979 11.912 1.00 87.38 106 GLY A CA 1
ATOM 825 C C . GLY A 1 106 ? 3.494 7.477 13.232 1.00 87.38 106 GLY A C 1
ATOM 826 O O . GLY A 1 106 ? 4.035 7.160 14.290 1.00 87.38 106 GLY A O 1
ATOM 827 N N . CYS A 1 107 ? 2.390 8.227 13.187 1.00 88.19 107 CYS A N 1
ATOM 828 C CA . CYS A 1 107 ? 1.674 8.712 14.370 1.00 88.19 107 CYS A CA 1
ATOM 829 C C . CYS A 1 107 ? 0.456 7.852 14.741 1.00 88.19 107 CYS A C 1
ATOM 831 O O . CYS A 1 107 ? -0.198 8.140 15.743 1.00 88.19 107 CYS A O 1
ATOM 833 N N . LEU A 1 108 ? 0.138 6.818 13.956 1.00 88.00 108 LEU A N 1
ATOM 834 C CA . LEU A 1 108 ? -0.964 5.910 14.265 1.00 88.00 108 LEU A CA 1
ATOM 835 C C . LEU A 1 108 ? -0.602 5.018 15.458 1.00 88.00 108 LEU A C 1
ATOM 837 O O . LEU A 1 108 ? 0.503 4.481 15.537 1.00 88.00 108 LEU A O 1
ATOM 841 N N . ASP A 1 109 ? -1.561 4.807 16.356 1.00 87.25 109 ASP A N 1
ATOM 842 C CA . ASP A 1 109 ? -1.426 3.922 17.518 1.00 87.25 109 ASP A CA 1
ATOM 843 C C . ASP A 1 109 ? -1.709 2.477 17.088 1.00 87.25 109 ASP A C 1
ATOM 845 O O . ASP A 1 109 ? -2.726 1.869 17.421 1.00 87.25 109 ASP A O 1
ATOM 849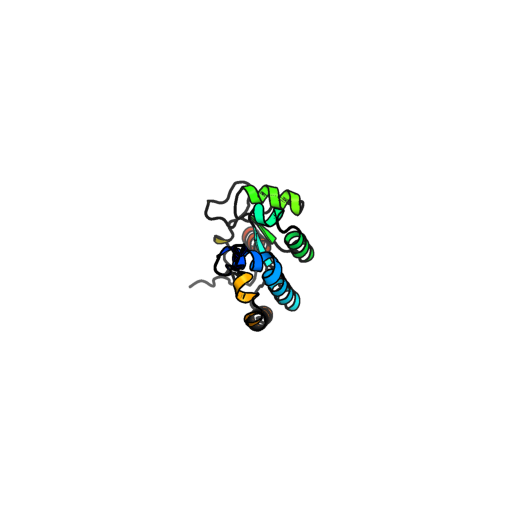 N N . ALA A 1 110 ? -0.845 1.962 16.216 1.00 86.62 110 ALA A N 1
ATOM 850 C CA . ALA A 1 110 ? -0.948 0.626 15.655 1.00 86.62 110 ALA A CA 1
ATOM 851 C C . ALA A 1 110 ? 0.438 0.077 15.315 1.00 86.62 110 ALA A C 1
ATOM 853 O O . ALA A 1 110 ? 1.368 0.811 14.983 1.00 86.62 110 ALA A O 1
ATOM 854 N N . ARG A 1 111 ? 0.584 -1.251 15.348 1.00 87.25 111 ARG A N 1
ATOM 855 C CA . ARG A 1 111 ? 1.830 -1.915 14.948 1.00 87.25 111 ARG A CA 1
ATOM 856 C C . ARG A 1 111 ? 1.806 -2.235 13.447 1.00 87.25 111 ARG A C 1
ATOM 858 O O . ARG A 1 111 ? 1.060 -3.135 13.056 1.00 87.25 111 ARG A O 1
ATOM 865 N N . PRO A 1 112 ? 2.648 -1.602 12.609 1.00 88.31 112 PRO A N 1
ATOM 866 C CA . PRO A 1 112 ? 2.677 -1.902 11.183 1.00 88.31 112 PRO A CA 1
ATOM 867 C C . PRO A 1 112 ? 3.420 -3.215 10.897 1.00 88.31 112 PRO A C 1
ATOM 869 O O . PRO A 1 112 ? 4.475 -3.497 11.469 1.00 88.31 112 PRO A O 1
ATOM 872 N N . VAL A 1 113 ? 2.908 -3.995 9.943 1.00 90.00 113 VAL A N 1
ATOM 873 C CA . VAL A 1 113 ? 3.643 -5.100 9.307 1.00 90.00 113 VAL A CA 1
ATOM 874 C C . VAL A 1 113 ? 4.060 -4.642 7.914 1.00 90.00 113 VAL A C 1
ATOM 876 O O . VAL A 1 113 ? 3.247 -4.579 6.997 1.00 90.00 113 VAL A O 1
ATOM 879 N N . VAL A 1 114 ? 5.339 -4.302 7.748 1.00 88.75 114 VAL A N 1
ATOM 880 C CA . VAL A 1 114 ? 5.851 -3.772 6.477 1.00 88.75 114 VAL A CA 1
ATOM 881 C C . VAL A 1 114 ? 6.305 -4.913 5.571 1.00 88.75 114 VAL A C 1
ATOM 883 O O . VAL A 1 114 ? 7.318 -5.568 5.827 1.00 88.75 114 VAL A O 1
ATOM 886 N N . LEU A 1 115 ? 5.583 -5.117 4.470 1.00 88.62 115 LEU A N 1
ATOM 887 C CA . LEU A 1 115 ? 5.961 -6.056 3.417 1.00 88.62 115 LEU A CA 1
ATOM 888 C C . LEU A 1 115 ? 6.688 -5.310 2.296 1.00 88.62 115 LEU A C 1
ATOM 890 O O . LEU A 1 115 ? 6.175 -4.345 1.740 1.00 88.62 115 LEU A O 1
ATOM 894 N N . ARG A 1 116 ? 7.889 -5.771 1.940 1.00 87.00 116 ARG A N 1
ATOM 895 C CA . ARG A 1 116 ? 8.642 -5.265 0.781 1.00 87.00 116 ARG A CA 1
ATOM 896 C C . ARG A 1 116 ? 8.596 -6.306 -0.327 1.00 87.00 116 ARG A C 1
ATOM 898 O O . ARG A 1 116 ? 9.378 -7.240 -0.213 1.00 87.00 116 ARG A O 1
ATOM 905 N N . PRO A 1 117 ? 7.751 -6.198 -1.364 1.00 82.19 117 PRO A N 1
ATOM 906 C CA . PRO A 1 117 ? 7.431 -7.320 -2.253 1.00 82.19 117 PRO A CA 1
ATOM 907 C C . PRO A 1 117 ? 8.622 -8.037 -2.912 1.00 82.19 117 PRO A C 1
ATOM 909 O O . PRO A 1 117 ? 8.519 -9.227 -3.199 1.00 82.19 117 PRO A O 1
ATOM 912 N N . PHE A 1 118 ? 9.782 -7.391 -3.081 1.00 78.38 118 PHE A N 1
ATOM 913 C CA . PHE A 1 118 ? 10.998 -8.081 -3.531 1.00 78.38 118 PHE A CA 1
ATOM 914 C C . PHE A 1 118 ? 11.536 -9.136 -2.553 1.00 78.38 118 PHE A C 1
ATOM 916 O O . PHE A 1 118 ? 12.224 -10.045 -2.993 1.00 78.38 118 PHE A O 1
ATOM 923 N N . THR A 1 119 ? 11.237 -9.057 -1.254 1.00 73.62 119 THR A N 1
ATOM 924 C CA . THR A 1 119 ? 11.750 -9.998 -0.246 1.00 73.62 119 THR A CA 1
ATOM 925 C C . THR A 1 119 ? 10.829 -11.206 -0.024 1.00 73.62 119 THR A C 1
ATOM 927 O O . THR A 1 119 ? 11.318 -12.329 -0.140 1.00 73.62 119 THR A O 1
ATOM 930 N N . PRO A 1 120 ? 9.528 -11.065 0.313 1.00 61.25 120 PRO A N 1
ATOM 931 C CA . PRO A 1 120 ? 8.638 -12.203 0.496 1.00 61.25 120 PRO A CA 1
ATOM 932 C C . PRO A 1 120 ? 8.018 -12.681 -0.827 1.00 61.25 120 PRO A C 1
ATOM 934 O O . PRO A 1 120 ? 7.601 -13.831 -0.902 1.00 61.25 120 PRO A O 1
ATOM 937 N N . GLY A 1 121 ? 8.002 -11.848 -1.877 1.00 61.88 121 GLY A N 1
ATOM 938 C CA . GLY A 1 121 ? 7.504 -12.209 -3.208 1.00 61.88 121 GLY A CA 1
ATOM 939 C C . GLY A 1 121 ? 8.474 -13.066 -4.024 1.00 61.88 121 GLY A C 1
ATOM 940 O O . GLY A 1 121 ? 8.189 -13.377 -5.181 1.00 61.88 121 GLY A O 1
ATOM 941 N N . TRP A 1 122 ? 9.619 -13.462 -3.459 1.00 71.94 122 TRP A N 1
ATOM 942 C CA . TRP A 1 122 ? 10.429 -14.544 -4.014 1.00 71.94 122 TRP A CA 1
ATOM 943 C C . TRP A 1 122 ? 9.675 -15.877 -3.907 1.00 71.94 122 TRP A C 1
ATOM 945 O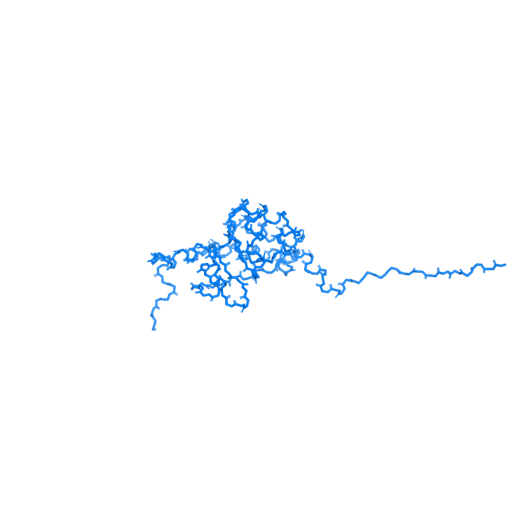 O . TRP A 1 122 ? 9.153 -16.181 -2.830 1.00 71.94 122 TRP A O 1
ATOM 955 N N . PRO A 1 123 ? 9.668 -16.721 -4.958 1.00 66.94 123 PRO A N 1
ATOM 956 C CA . PRO A 1 123 ? 8.904 -17.975 -4.970 1.00 66.94 123 PRO A CA 1
ATOM 957 C C . PRO A 1 123 ? 9.175 -18.881 -3.760 1.00 66.94 123 PRO A C 1
ATOM 959 O O . PRO A 1 123 ? 8.270 -19.503 -3.215 1.00 66.94 123 PRO A O 1
ATOM 962 N N . LEU A 1 124 ? 10.421 -18.892 -3.279 1.00 72.81 124 LEU A N 1
ATOM 963 C CA . LEU A 1 124 ? 10.860 -19.687 -2.128 1.00 72.81 124 LEU A CA 1
ATOM 964 C C . LEU A 1 124 ? 10.281 -19.209 -0.784 1.00 72.81 124 LEU A C 1
ATOM 966 O O . LEU A 1 124 ? 10.291 -19.959 0.188 1.00 72.81 124 LEU A O 1
ATOM 970 N N . ARG A 1 125 ? 9.805 -17.962 -0.699 1.00 81.25 125 ARG A N 1
ATOM 971 C CA . ARG A 1 125 ? 9.316 -17.335 0.543 1.00 81.25 125 ARG A CA 1
ATOM 972 C C . ARG A 1 125 ? 7.809 -17.103 0.541 1.00 81.25 125 ARG A C 1
ATOM 974 O O . ARG A 1 125 ? 7.226 -16.979 1.617 1.00 81.25 125 ARG A O 1
ATOM 981 N N . TYR A 1 126 ? 7.180 -17.144 -0.632 1.00 83.50 126 TYR A N 1
ATOM 982 C CA . TYR A 1 126 ? 5.742 -16.950 -0.808 1.00 83.50 126 TYR A CA 1
ATOM 983 C C . TYR A 1 126 ? 4.890 -17.869 0.087 1.00 83.50 126 TYR A C 1
ATOM 985 O O . TYR A 1 126 ? 3.973 -17.402 0.759 1.00 83.50 126 TYR A O 1
ATOM 993 N N . LYS A 1 127 ? 5.255 -19.156 0.202 1.00 87.31 127 LYS A N 1
ATOM 994 C CA . LYS A 1 127 ? 4.576 -20.106 1.106 1.00 87.31 127 LYS A CA 1
ATOM 995 C C . LYS A 1 127 ? 4.546 -19.608 2.555 1.00 87.31 127 LYS A C 1
ATOM 997 O O . LYS A 1 127 ? 3.527 -19.720 3.230 1.00 87.31 127 LYS A O 1
ATOM 1002 N N . HIS A 1 128 ? 5.668 -19.082 3.039 1.00 89.81 128 HIS A N 1
ATOM 1003 C CA . HIS A 1 128 ? 5.794 -18.619 4.418 1.00 89.81 128 HIS A CA 1
ATOM 1004 C C . HIS A 1 128 ? 5.064 -17.298 4.647 1.00 89.81 128 HIS A C 1
ATOM 1006 O O . HIS A 1 128 ? 4.497 -17.110 5.721 1.00 89.81 128 HIS A O 1
ATOM 1012 N N . LEU A 1 129 ? 5.014 -16.425 3.634 1.00 89.81 129 LEU A N 1
ATOM 1013 C CA . LEU A 1 129 ? 4.162 -15.238 3.665 1.00 89.81 129 LEU A CA 1
ATOM 1014 C C . LEU A 1 129 ? 2.693 -15.639 3.843 1.00 89.81 129 LEU A C 1
ATOM 1016 O O . LEU A 1 129 ? 2.046 -15.157 4.768 1.00 89.81 129 LEU A O 1
ATOM 1020 N N . GLY A 1 130 ? 2.196 -16.570 3.023 1.00 90.38 130 GLY A N 1
ATOM 1021 C CA . GLY A 1 130 ? 0.821 -17.064 3.133 1.00 90.38 130 GLY A CA 1
ATOM 1022 C C . GLY A 1 130 ? 0.515 -17.663 4.510 1.00 90.38 130 GLY A C 1
ATOM 1023 O O . GLY A 1 130 ? -0.500 -17.333 5.113 1.00 90.38 130 GLY A O 1
ATOM 1024 N N . GLN A 1 131 ? 1.425 -18.477 5.059 1.00 92.62 131 GLN A N 1
ATOM 1025 C CA . GLN A 1 131 ? 1.279 -19.044 6.408 1.00 92.62 131 GLN A CA 1
ATOM 1026 C C . GLN A 1 131 ? 1.250 -17.975 7.510 1.00 92.62 131 GLN A C 1
ATOM 1028 O O . GLN A 1 131 ? 0.507 -18.122 8.479 1.00 92.62 131 GLN A O 1
ATOM 1033 N N . ALA A 1 132 ? 2.063 -16.924 7.390 1.00 92.62 132 ALA A N 1
ATOM 1034 C CA . ALA A 1 132 ? 2.093 -15.837 8.363 1.00 92.62 132 ALA A CA 1
ATOM 1035 C C . ALA A 1 132 ? 0.802 -15.009 8.319 1.00 92.62 132 ALA A C 1
ATOM 1037 O O . ALA A 1 132 ? 0.213 -14.754 9.366 1.00 92.62 132 ALA A O 1
ATOM 1038 N N . LEU A 1 133 ? 0.334 -14.648 7.120 1.00 93.19 133 LEU A N 1
ATOM 1039 C CA . 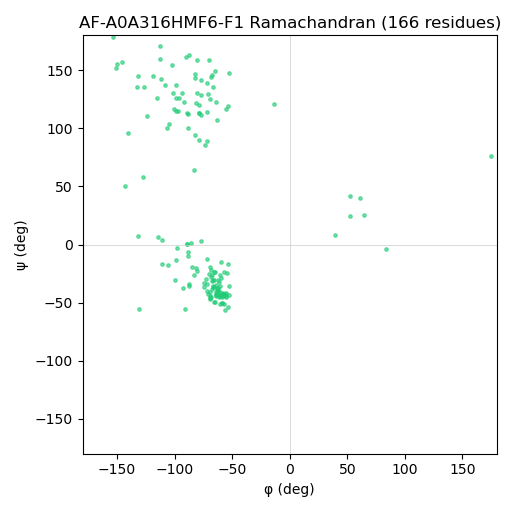LEU A 1 133 ? -0.910 -13.897 6.940 1.00 93.19 133 LEU A CA 1
ATOM 1040 C C . LEU A 1 133 ? -2.135 -14.694 7.401 1.00 93.19 133 LEU A C 1
ATOM 1042 O O . LEU A 1 133 ? -2.976 -14.139 8.095 1.00 93.19 133 LEU A O 1
ATOM 1046 N N . ALA A 1 134 ? -2.188 -15.997 7.112 1.00 94.00 134 ALA A N 1
ATOM 1047 C CA . ALA A 1 134 ? -3.274 -16.864 7.569 1.00 94.00 134 ALA A CA 1
ATOM 1048 C C . ALA A 1 134 ? -3.355 -16.961 9.095 1.00 94.00 134 ALA A C 1
ATOM 1050 O O . ALA A 1 134 ? -4.447 -16.989 9.653 1.00 94.00 134 ALA A O 1
ATOM 1051 N N . ARG A 1 135 ? -2.207 -16.981 9.786 1.00 94.00 135 ARG A N 1
ATOM 1052 C CA . ARG A 1 135 ? -2.192 -16.930 11.253 1.00 94.00 135 ARG A CA 1
ATOM 1053 C C . ARG A 1 135 ? -2.739 -15.607 11.758 1.00 94.00 135 ARG A C 1
ATOM 1055 O O . ARG A 1 135 ? -3.635 -15.628 12.580 1.00 94.00 135 ARG A O 1
ATOM 1062 N N . LEU A 1 136 ? -2.250 -14.485 11.225 1.00 91.69 136 LEU A N 1
ATOM 1063 C CA . LEU A 1 136 ? -2.732 -13.159 11.618 1.00 91.69 136 LEU A CA 1
ATOM 1064 C C . LEU A 1 136 ? -4.243 -13.012 11.390 1.00 91.69 136 LEU A C 1
ATOM 1066 O O . LEU A 1 136 ? -4.935 -12.514 12.265 1.00 91.69 136 LEU A O 1
ATOM 1070 N N . ALA A 1 137 ? -4.754 -13.476 10.249 1.00 90.44 137 ALA A N 1
ATOM 1071 C CA . ALA A 1 137 ? -6.178 -13.404 9.925 1.00 90.44 137 ALA A CA 1
ATOM 1072 C C . ALA A 1 137 ? -7.056 -14.307 10.810 1.00 90.44 137 ALA A C 1
ATOM 1074 O O . ALA A 1 137 ? -8.252 -14.061 10.934 1.00 90.44 137 ALA A O 1
ATOM 1075 N N . ALA A 1 138 ? -6.478 -15.344 11.419 1.00 91.12 138 ALA A N 1
ATOM 1076 C CA . ALA A 1 138 ? -7.176 -16.237 12.337 1.00 91.12 138 ALA A CA 1
ATOM 1077 C C . ALA A 1 138 ? -7.154 -15.757 13.800 1.00 91.12 138 ALA A C 1
ATOM 1079 O O . ALA A 1 138 ? -7.857 -16.345 14.621 1.00 91.12 138 ALA A O 1
ATOM 1080 N N . GLU A 1 139 ? -6.369 -14.727 14.142 1.00 92.50 139 GLU A N 1
ATOM 1081 C CA . GLU A 1 139 ? -6.325 -14.175 15.500 1.00 92.50 139 GLU A CA 1
ATOM 1082 C C . GLU A 1 139 ? -7.568 -13.299 15.757 1.00 92.50 139 GLU A C 1
ATOM 1084 O O . GLU A 1 139 ? -7.680 -12.220 15.173 1.00 92.50 139 GLU A O 1
ATOM 1089 N N . PRO A 1 140 ? -8.506 -13.709 16.634 1.00 86.12 140 PRO A N 1
ATOM 1090 C CA . PRO A 1 140 ? -9.801 -13.036 16.789 1.00 86.12 140 PRO A CA 1
ATOM 1091 C C . PRO A 1 140 ? -9.693 -11.624 17.380 1.00 86.12 140 PRO A C 1
ATOM 1093 O O . PRO A 1 140 ? -10.549 -10.783 17.120 1.00 86.12 140 PRO A O 1
ATOM 1096 N N . ASP A 1 141 ? -8.636 -11.362 18.148 1.00 87.56 141 ASP A N 1
ATOM 1097 C CA . ASP A 1 141 ? -8.385 -10.068 18.787 1.00 87.56 141 ASP A CA 1
ATOM 1098 C C . ASP A 1 141 ? -7.574 -9.114 17.890 1.00 87.56 141 ASP A C 1
ATOM 1100 O O . ASP A 1 141 ? -7.242 -8.001 18.301 1.00 87.56 141 ASP A O 1
ATOM 1104 N N . LEU A 1 142 ? -7.211 -9.535 16.670 1.00 87.88 142 LEU A N 1
ATOM 1105 C CA . LEU A 1 142 ? -6.435 -8.716 15.747 1.00 87.88 142 LEU A CA 1
ATOM 1106 C C . LEU A 1 142 ? -7.338 -8.041 14.713 1.00 87.88 142 LEU A C 1
ATOM 1108 O O . LEU A 1 142 ? -7.893 -8.677 13.820 1.00 87.88 142 LEU A O 1
ATOM 1112 N N . TRP A 1 143 ? -7.396 -6.713 14.761 1.00 90.12 143 TRP A N 1
ATOM 1113 C CA . TRP A 1 143 ? -8.010 -5.926 13.698 1.00 90.12 143 TRP A CA 1
ATOM 1114 C C . TRP A 1 143 ? -7.020 -5.713 12.543 1.00 90.12 143 TRP A C 1
ATOM 1116 O O . TRP A 1 143 ? -6.197 -4.796 12.564 1.00 90.12 143 TRP A O 1
ATOM 1126 N N . LEU A 1 144 ? -7.076 -6.583 11.531 1.00 90.75 144 LEU A N 1
ATOM 1127 C CA . LEU A 1 144 ? -6.347 -6.391 10.274 1.00 90.75 144 LEU A CA 1
ATOM 1128 C C . LEU A 1 144 ? -7.095 -5.397 9.388 1.00 90.75 144 LEU A C 1
ATOM 1130 O O . LEU A 1 144 ? -8.195 -5.677 8.917 1.00 90.75 144 LEU A O 1
ATOM 1134 N N . THR A 1 145 ? -6.497 -4.231 9.173 1.00 93.00 145 THR A N 1
ATOM 1135 C CA . THR A 1 145 ? -7.173 -3.107 8.525 1.00 93.00 145 THR A CA 1
ATOM 1136 C C . THR A 1 145 ? -6.188 -2.173 7.822 1.00 93.00 145 THR A C 1
ATOM 1138 O O . THR A 1 145 ? -4.973 -2.390 7.862 1.00 93.00 145 THR A O 1
ATOM 1141 N N . THR A 1 146 ? -6.703 -1.130 7.175 1.00 95.38 146 THR A N 1
ATOM 1142 C CA . THR A 1 146 ? -5.887 -0.105 6.522 1.00 95.38 146 THR A CA 1
ATOM 1143 C C . THR A 1 146 ? -5.562 1.055 7.462 1.00 95.38 146 THR A C 1
ATOM 1145 O O . THR A 1 146 ? -6.213 1.264 8.485 1.00 95.38 146 THR A O 1
ATOM 1148 N N . CYS A 1 147 ? -4.543 1.842 7.121 1.00 94.12 147 CYS A N 1
ATOM 1149 C CA . CYS A 1 147 ? -4.185 3.025 7.896 1.00 94.12 147 CYS A CA 1
ATOM 1150 C C . CYS A 1 147 ? -5.261 4.123 7.871 1.00 94.12 147 CYS A C 1
ATOM 1152 O O . CYS A 1 147 ? -5.382 4.820 8.871 1.00 94.12 147 CYS A O 1
ATOM 1154 N N . ASP A 1 148 ? -6.050 4.256 6.794 1.00 93.81 148 ASP A N 1
ATOM 1155 C CA . ASP A 1 148 ? -7.177 5.205 6.761 1.00 93.81 148 ASP A CA 1
ATOM 1156 C C . ASP A 1 148 ? -8.243 4.811 7.789 1.00 93.81 148 ASP A C 1
ATOM 1158 O O . ASP A 1 148 ? -8.721 5.671 8.526 1.00 93.81 148 ASP A O 1
ATOM 1162 N N . ASP A 1 149 ? -8.572 3.515 7.873 1.00 92.94 149 ASP A N 1
ATOM 1163 C CA . ASP A 1 149 ? -9.560 3.000 8.829 1.00 92.94 149 ASP A CA 1
ATOM 1164 C C . ASP A 1 149 ? -9.089 3.242 10.280 1.00 92.94 149 ASP A C 1
ATOM 1166 O O . ASP A 1 149 ? -9.876 3.634 11.142 1.00 92.94 149 ASP A O 1
ATOM 1170 N N . ILE A 1 150 ? -7.789 3.058 10.555 1.00 91.50 150 ILE A N 1
ATOM 1171 C CA . ILE A 1 150 ? -7.193 3.347 11.873 1.00 91.50 150 ILE A CA 1
ATOM 1172 C C . ILE A 1 150 ? -7.254 4.845 12.173 1.00 91.50 150 ILE A C 1
ATOM 1174 O O . ILE A 1 150 ? -7.701 5.231 13.252 1.00 91.50 150 ILE A O 1
ATOM 1178 N N . ALA A 1 151 ? -6.824 5.688 11.232 1.00 91.31 151 ALA A N 1
ATOM 1179 C CA . ALA A 1 151 ? -6.833 7.136 11.407 1.00 91.31 151 ALA A CA 1
ATOM 1180 C C . ALA A 1 151 ? -8.255 7.652 11.678 1.00 91.31 151 ALA A C 1
ATOM 1182 O O . ALA A 1 151 ? -8.464 8.478 12.563 1.00 91.31 151 ALA A O 1
ATOM 1183 N N . GLU A 1 152 ? -9.252 7.139 10.959 1.00 90.75 152 GLU A N 1
ATOM 1184 C CA . GL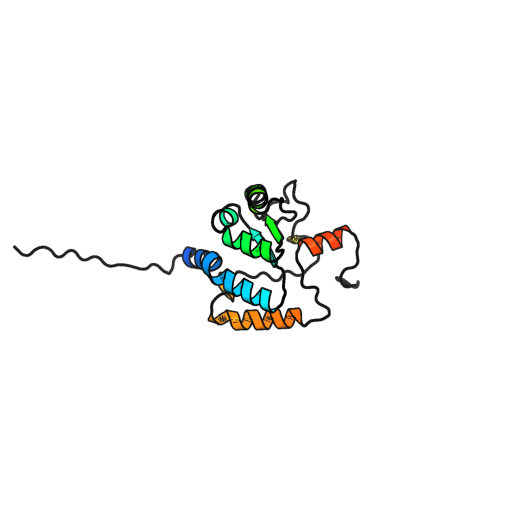U A 1 152 ? -10.657 7.485 11.167 1.00 90.75 152 GLU A CA 1
ATOM 1185 C C . GLU A 1 152 ? -11.179 7.047 12.541 1.00 90.75 152 GLU A C 1
ATOM 1187 O O . GLU A 1 152 ? -11.839 7.829 13.233 1.00 90.75 152 GLU A O 1
ATOM 1192 N N . ALA A 1 153 ? -10.845 5.836 12.982 1.00 88.19 153 ALA A N 1
ATOM 1193 C CA . ALA A 1 153 ? -11.236 5.367 14.305 1.00 88.19 153 ALA A CA 1
ATOM 1194 C C . ALA A 1 153 ? -10.619 6.217 15.432 1.00 88.19 153 ALA A C 1
ATOM 1196 O O . ALA A 1 153 ? -11.307 6.565 16.392 1.00 88.19 153 ALA A O 1
ATOM 1197 N N . GLN A 1 154 ? -9.356 6.628 15.282 1.00 85.06 154 GLN A N 1
ATOM 1198 C CA . GLN A 1 154 ? -8.683 7.522 16.229 1.00 85.06 154 GLN A CA 1
ATOM 1199 C C . GLN A 1 154 ? -9.284 8.936 16.250 1.00 85.06 154 GLN A C 1
ATOM 1201 O O . GLN A 1 154 ? -9.370 9.549 17.311 1.00 85.06 154 GLN A O 1
ATOM 1206 N N . LEU A 1 155 ? -9.707 9.462 15.097 1.00 80.56 155 LEU A N 1
ATOM 1207 C CA . LEU A 1 155 ? -10.309 10.797 14.995 1.00 80.56 155 LEU A CA 1
ATOM 1208 C C . LEU A 1 155 ? -11.729 10.859 15.570 1.00 80.56 155 LEU A C 1
ATOM 1210 O O . LEU A 1 155 ? -12.156 11.913 16.037 1.00 80.56 155 LEU A O 1
ATOM 1214 N N . THR A 1 156 ? -12.468 9.752 15.517 1.00 76.44 156 THR A N 1
ATOM 1215 C CA . THR A 1 156 ? -13.868 9.685 15.968 1.00 76.44 156 THR A CA 1
ATOM 1216 C C . THR A 1 156 ? -14.019 9.323 17.447 1.00 76.44 156 THR A C 1
ATOM 1218 O O . THR A 1 156 ? -15.148 9.231 17.924 1.00 76.44 156 THR A O 1
ATOM 1221 N N . ASP A 1 157 ? -12.910 9.113 18.168 1.00 63.78 157 ASP A N 1
ATOM 1222 C CA . ASP A 1 157 ? -12.879 8.604 19.551 1.00 63.78 157 ASP A CA 1
ATOM 1223 C C . ASP A 1 157 ? -13.690 7.297 19.711 1.00 63.78 157 ASP A C 1
ATOM 1225 O O . ASP A 1 157 ? -14.188 6.949 20.785 1.00 63.78 157 ASP A O 1
ATOM 1229 N N . THR A 1 158 ? -13.851 6.559 18.605 1.00 47.34 158 THR A N 1
ATOM 1230 C CA . THR A 1 158 ? -14.574 5.292 18.585 1.00 47.34 158 THR A CA 1
ATOM 1231 C C . THR A 1 158 ? -13.619 4.216 19.090 1.00 47.34 158 THR A C 1
ATOM 1233 O O . THR A 1 158 ? -12.559 4.020 18.493 1.00 47.34 158 THR A O 1
ATOM 1236 N N . PRO A 1 159 ? -13.949 3.479 20.165 1.00 44.56 159 PRO A N 1
ATOM 1237 C CA . PRO A 1 159 ? -13.058 2.461 20.695 1.00 44.56 159 PRO A CA 1
ATOM 1238 C C . PRO A 1 159 ? -13.016 1.258 19.746 1.00 44.56 159 PRO A C 1
ATOM 1240 O O . PRO A 1 159 ? -13.771 0.298 19.898 1.00 44.56 159 PRO A O 1
ATOM 1243 N N . THR A 1 160 ? -12.117 1.270 18.768 1.00 46.22 160 THR A N 1
ATOM 1244 C CA . THR A 1 160 ? -11.798 0.074 17.985 1.00 46.22 160 THR A CA 1
ATOM 1245 C C . THR A 1 160 ? -10.869 -0.835 18.783 1.00 46.22 160 THR A C 1
ATOM 1247 O O . THR A 1 160 ? -9.775 -0.451 19.189 1.00 46.22 160 THR A O 1
ATOM 1250 N N . CYS A 1 161 ? -11.359 -2.054 19.022 1.00 39.41 161 CYS A N 1
ATOM 1251 C CA . CYS A 1 161 ? -10.712 -3.158 19.735 1.00 39.41 161 CYS A CA 1
ATOM 1252 C C . CYS A 1 161 ? -10.341 -2.892 21.213 1.00 39.41 161 CYS A C 1
ATOM 1254 O O . CYS A 1 161 ? -9.282 -3.291 21.671 1.00 39.41 161 CYS A O 1
ATOM 1256 N N . MET A 1 162 ? -11.206 -2.206 21.968 1.00 36.56 162 MET A N 1
ATOM 1257 C CA . MET A 1 162 ? -11.319 -2.145 23.446 1.00 36.56 162 MET A CA 1
ATOM 1258 C C . MET A 1 162 ? -10.083 -2.108 24.390 1.00 36.56 162 MET A C 1
ATOM 1260 O O . MET A 1 162 ? -10.293 -2.173 25.601 1.00 36.56 162 MET A O 1
ATOM 1264 N N . SER A 1 163 ? -8.836 -1.967 23.937 1.00 46.16 163 SER A N 1
ATOM 1265 C CA . SER A 1 163 ? -7.660 -1.664 24.772 1.00 46.16 163 SER A CA 1
ATOM 1266 C C . SER A 1 163 ? -6.371 -1.694 23.949 1.00 46.16 163 SER A C 1
ATOM 1268 O O . SER A 1 163 ? -5.598 -2.643 24.072 1.00 46.16 163 SER A O 1
ATOM 1270 N N . ILE A 1 164 ? -6.084 -0.670 23.141 1.00 42.38 164 ILE A N 1
ATOM 1271 C CA . ILE A 1 164 ? -4.746 -0.593 22.526 1.00 42.38 164 ILE A CA 1
ATOM 1272 C C . ILE A 1 164 ? -3.687 -0.343 23.611 1.00 42.38 164 ILE A C 1
ATOM 1274 O O . ILE A 1 164 ? -2.640 -0.975 23.572 1.00 42.38 164 ILE A O 1
ATOM 1278 N N . HIS A 1 165 ? -4.026 0.350 24.706 1.00 37.75 165 HIS A N 1
ATOM 1279 C CA . HIS A 1 165 ? -3.266 0.334 25.960 1.00 37.75 165 HIS A CA 1
ATOM 1280 C C . HIS A 1 165 ? -4.211 0.326 27.176 1.00 37.75 165 HIS A C 1
ATOM 1282 O O . HIS A 1 165 ? -4.654 1.379 27.641 1.00 37.75 165 HIS A O 1
ATOM 1288 N N . ARG A 1 166 ? -4.520 -0.846 27.764 1.00 32.88 166 ARG A N 1
ATOM 1289 C CA . ARG A 1 166 ? -4.923 -0.840 29.183 1.00 32.88 166 ARG A CA 1
ATOM 1290 C C . ARG A 1 166 ? -3.713 -0.341 29.963 1.00 32.88 166 ARG A C 1
ATOM 1292 O O . ARG A 1 166 ? -2.726 -1.057 30.074 1.00 32.88 166 ARG A O 1
ATOM 1299 N N . ARG A 1 167 ? -3.828 0.903 30.435 1.00 36.09 167 ARG A N 1
ATOM 1300 C CA . ARG A 1 167 ? -3.067 1.520 31.526 1.00 36.09 167 ARG A CA 1
ATOM 1301 C C . ARG A 1 167 ? -2.291 0.490 32.356 1.00 36.09 167 ARG A C 1
ATOM 1303 O O . ARG A 1 167 ? -2.911 -0.371 32.985 1.00 36.09 167 ARG A O 1
ATOM 1310 N N . ALA A 1 168 ? -0.977 0.661 32.410 1.00 34.47 168 ALA A N 1
ATOM 1311 C CA . ALA A 1 168 ? -0.208 0.427 33.623 1.00 34.47 168 ALA A CA 1
ATOM 1312 C C . ALA A 1 168 ? 0.338 1.785 34.066 1.00 34.47 168 ALA A C 1
ATOM 1314 O O . ALA A 1 168 ? 0.835 2.515 33.179 1.00 34.47 168 ALA A O 1
#

Nearest PDB structures (foldseek):
  1z7a-assembly1_C  TM=7.490E-01  e=1.023E-03  Pseudomonas aeruginosa PAO1
  3cl6-assembly1_A  TM=7.883E-01  e=1.356E-03  Pseudomonas fluorescens
  3rxz-assembly1_B  TM=7.049E-01  e=2.131E-03  Mycolicibacterium smegmatis MC2 155
  3s6o-assembly1_D  TM=7.747E-01  e=3.349E-03  Burkholderia pseudomallei
  3qbu-assembly1_B  TM=8.784E-01  e=1.824E-02  Helicobacter pylori G27

Mean predicted aligned error: 7.89 Å

pLDDT: mean 84.28, std 15.13, range [32.88, 97.19]

Secondary structure (DSSP, 8-state):
-------------TTSTHHHHHHIIIIIHHHHHHHHHTTT---EEEE-HHHHHH-HHHHHHHHTTTPEEEESSHHHHHHHHHHHSS---EE-SSSPPPTT--EEGGGSSS------TTTTTSHHHHHHHHHHHHHHHH-TT-----HHHHHHHHHTT--TTS-TT---

Organism: NCBI:txid531938

Sequence (168 aa):
MTRDKQAVYILLDITNDHGWRDYSARVGIWHTIDALDHNGIRASVPVTRAAVEQYPQLITAGEARNWVWLASEIEAVGAIERATGTPPRGWCGQSPVPSPLTYDVGCLDARPVVLRPFTPGWPLRYKHLGQALARLAAEPDLWLTTCDDIAEAQLTDTPTCMSIHRRA

Radius of gyration: 20.66 Å; Cα contacts (8 Å, |Δi|>4): 193; chains: 1; bounding box: 59×41×80 Å

InterPro domains:
  IPR011330 Glycoside hydrolase/deacetylase, beta/alpha-barrel [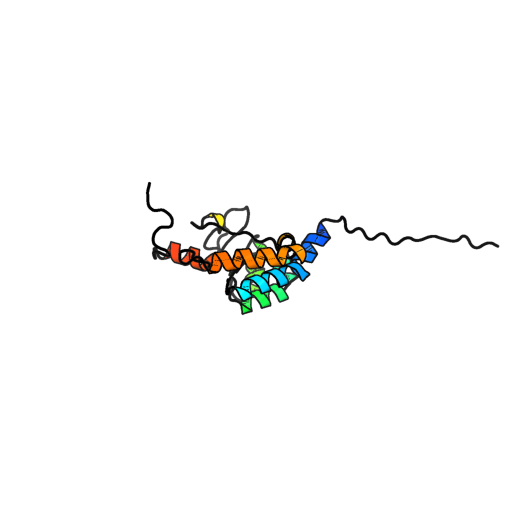SSF88713] (20-159)